Protein AF-A0A8S8ZC82-F1 (afdb_monomer)

Mean predicted aligned error: 4.46 Å

Secondary structure (DSSP, 8-state):
---PPPEEEE-----TTS---BTTB------HHHHHHHHHHHHT-SEEEEEHHHHHHH-------SSSSPPPEEEEE-TT----TTSHHHHTTTTS-EEEEE-TT--HHHHHHHHTSSSEEEE-SSSS--HHHHHHHHHHTT--EEEE---HHHHHHHHHTT--

Structure (mmCIF, N/CA/C/O backbone):
data_AF-A0A8S8ZC82-F1
#
_entry.id   AF-A0A8S8ZC82-F1
#
loop_
_atom_site.group_PDB
_atom_site.id
_atom_site.type_symbol
_atom_site.label_atom_id
_atom_site.label_alt_id
_atom_site.label_comp_id
_atom_site.label_asym_id
_atom_site.label_entity_id
_atom_site.label_seq_id
_atom_site.pdbx_PDB_ins_code
_atom_site.Cartn_x
_atom_site.Cartn_y
_atom_site.Cartn_z
_atom_site.occupancy
_atom_site.B_iso_or_equiv
_atom_site.auth_seq_id
_atom_site.auth_comp_id
_atom_site.auth_asym_id
_atom_site.auth_atom_id
_atom_site.pdbx_PDB_model_num
ATOM 1 N N . MET A 1 1 ? -18.524 -20.882 0.577 1.00 43.41 1 MET A N 1
ATOM 2 C CA . MET A 1 1 ? -17.124 -20.822 0.094 1.00 43.41 1 MET A CA 1
ATOM 3 C C . MET A 1 1 ? -16.256 -20.337 1.241 1.00 43.41 1 MET A C 1
ATOM 5 O O . MET A 1 1 ? -16.602 -19.326 1.838 1.00 43.41 1 MET A O 1
ATOM 9 N N . ALA A 1 2 ? -15.225 -21.088 1.631 1.00 43.66 2 ALA A N 1
ATOM 10 C CA . ALA A 1 2 ? -14.422 -20.776 2.814 1.00 43.66 2 ALA A CA 1
ATOM 11 C C . ALA A 1 2 ? -13.853 -19.344 2.752 1.00 43.66 2 ALA A C 1
ATOM 13 O O . ALA A 1 2 ? -13.349 -18.930 1.710 1.00 43.66 2 ALA A O 1
ATOM 14 N N . ASN A 1 3 ? -13.935 -18.607 3.868 1.00 54.38 3 ASN A N 1
ATOM 15 C CA . ASN A 1 3 ? -13.325 -17.287 4.088 1.00 54.38 3 ASN A CA 1
ATOM 16 C C . ASN A 1 3 ? -11.784 -17.387 4.025 1.00 54.38 3 ASN A C 1
ATOM 18 O O . ASN A 1 3 ? -11.091 -17.244 5.034 1.00 54.38 3 ASN A O 1
ATOM 22 N N . SER A 1 4 ? -11.217 -17.674 2.853 1.00 78.88 4 SER A N 1
ATOM 23 C CA . SER A 1 4 ? -9.771 -17.693 2.667 1.00 78.88 4 SER A CA 1
ATOM 24 C C . SER A 1 4 ? -9.255 -16.257 2.672 1.00 78.88 4 SER A C 1
ATOM 26 O O . SER A 1 4 ? -9.744 -15.402 1.924 1.00 78.88 4 SER A O 1
ATOM 28 N N . LYS A 1 5 ? -8.265 -15.979 3.523 1.00 85.12 5 LYS A N 1
ATOM 29 C CA . LYS A 1 5 ? -7.547 -14.698 3.505 1.00 85.12 5 LYS A CA 1
ATOM 30 C C . LYS A 1 5 ? -6.939 -14.467 2.110 1.00 85.12 5 LYS A C 1
ATOM 32 O O . LYS A 1 5 ? -6.567 -15.446 1.460 1.00 85.12 5 LYS A O 1
ATOM 37 N N . PRO A 1 6 ? -6.802 -13.207 1.657 1.00 93.31 6 PRO A N 1
ATOM 38 C CA . PRO A 1 6 ? -6.180 -12.917 0.373 1.00 93.31 6 PRO A CA 1
ATOM 39 C C . PRO A 1 6 ? -4.757 -13.485 0.319 1.00 93.31 6 PRO A C 1
ATOM 41 O O . PRO A 1 6 ? -4.011 -13.400 1.299 1.00 93.31 6 PRO A O 1
ATOM 44 N N . LYS A 1 7 ? -4.360 -14.032 -0.831 1.00 94.69 7 LYS A N 1
ATOM 45 C CA . LYS A 1 7 ? -2.978 -14.436 -1.093 1.00 94.69 7 LYS A CA 1
ATOM 46 C C . LYS A 1 7 ? -2.106 -13.187 -1.165 1.00 94.69 7 LYS A C 1
ATOM 48 O O . LYS A 1 7 ? -2.361 -12.297 -1.975 1.00 94.69 7 LYS A O 1
ATOM 53 N N . ILE A 1 8 ? -1.059 -13.148 -0.349 1.00 94.12 8 ILE A N 1
ATOM 54 C CA . ILE A 1 8 ? -0.124 -12.023 -0.289 1.00 94.12 8 ILE A CA 1
ATOM 55 C C . ILE A 1 8 ? 1.139 -12.366 -1.074 1.00 94.12 8 ILE A C 1
ATOM 57 O O . ILE A 1 8 ? 1.757 -13.403 -0.837 1.00 94.12 8 ILE A O 1
ATOM 61 N N . THR A 1 9 ? 1.527 -11.484 -1.991 1.00 94.81 9 THR A N 1
ATOM 62 C CA . THR A 1 9 ? 2.837 -11.508 -2.652 1.00 94.81 9 THR A CA 1
ATOM 63 C C . THR A 1 9 ? 3.626 -10.306 -2.169 1.00 94.81 9 THR A C 1
ATOM 65 O O . THR A 1 9 ? 3.162 -9.186 -2.334 1.00 94.81 9 THR A O 1
ATOM 68 N N . LEU A 1 10 ? 4.804 -10.512 -1.587 1.00 93.50 10 LEU A N 1
ATOM 69 C CA . LEU A 1 10 ? 5.704 -9.425 -1.201 1.00 93.50 10 LEU A CA 1
ATOM 70 C C . LEU A 1 10 ? 6.738 -9.215 -2.306 1.00 93.50 10 LEU A C 1
ATOM 72 O O . LEU A 1 10 ? 7.351 -10.175 -2.769 1.00 93.50 10 LEU A O 1
ATOM 76 N N . SER A 1 11 ? 6.925 -7.968 -2.734 1.00 92.50 11 SER A N 1
ATOM 77 C CA . SER A 1 11 ? 7.983 -7.584 -3.667 1.00 92.50 11 SER A CA 1
ATOM 78 C C . SER A 1 11 ? 8.791 -6.429 -3.088 1.00 92.50 11 SER A C 1
ATOM 80 O O . SER A 1 11 ? 8.245 -5.362 -2.829 1.00 92.50 11 SER A O 1
ATOM 82 N N . ALA A 1 12 ? 10.098 -6.633 -2.939 1.00 89.56 12 ALA A N 1
ATOM 83 C CA . ALA A 1 12 ? 11.041 -5.623 -2.477 1.00 89.56 12 ALA A CA 1
ATOM 84 C C . ALA A 1 12 ? 12.303 -5.647 -3.348 1.00 89.56 12 ALA A C 1
ATOM 86 O O . ALA A 1 12 ? 12.734 -6.713 -3.785 1.00 89.56 12 ALA A O 1
ATOM 87 N N . ALA A 1 13 ? 12.882 -4.471 -3.588 1.00 88.81 13 ALA A N 1
ATOM 88 C CA . ALA A 1 13 ? 14.238 -4.330 -4.103 1.00 88.81 13 ALA A CA 1
ATOM 89 C C . ALA A 1 13 ? 15.151 -3.999 -2.919 1.00 88.81 13 ALA A C 1
ATOM 91 O O . ALA A 1 13 ? 14.823 -3.116 -2.125 1.00 88.81 13 ALA A O 1
ATOM 92 N N . ILE A 1 14 ? 16.258 -4.728 -2.787 1.00 89.75 14 ILE A N 1
ATOM 93 C CA . ILE A 1 14 ? 17.194 -4.599 -1.668 1.00 89.75 14 ILE A CA 1
ATOM 94 C C . ILE A 1 14 ? 18.624 -4.476 -2.184 1.00 89.75 14 ILE A C 1
ATOM 96 O O . ILE A 1 14 ? 18.953 -5.010 -3.244 1.00 89.75 14 ILE A O 1
ATOM 100 N N . THR A 1 15 ? 19.470 -3.772 -1.441 1.00 89.38 15 THR A N 1
ATOM 101 C CA . THR A 1 15 ? 20.925 -3.839 -1.609 1.00 89.38 15 THR A CA 1
ATOM 102 C C . THR A 1 15 ? 21.457 -5.182 -1.102 1.00 89.38 15 THR A C 1
ATOM 104 O O . THR A 1 15 ? 20.764 -5.912 -0.391 1.00 89.38 15 THR A O 1
ATOM 107 N N . LEU A 1 16 ? 22.710 -5.500 -1.443 1.00 90.19 16 LEU A N 1
ATOM 108 C CA . LEU A 1 16 ? 23.363 -6.741 -1.014 1.00 90.19 16 LEU A CA 1
ATOM 109 C C . LEU A 1 16 ? 23.448 -6.869 0.518 1.00 90.19 1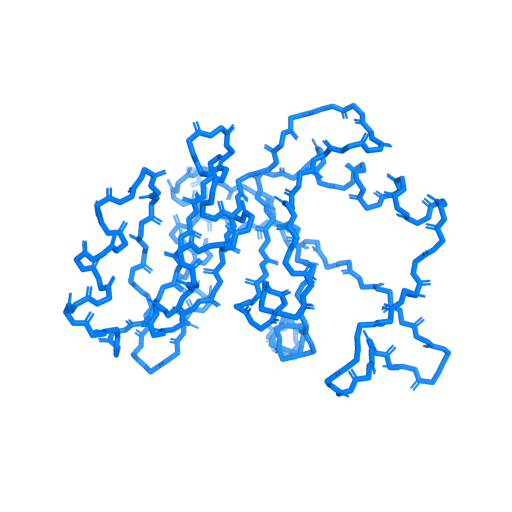6 LEU A C 1
ATOM 111 O O . LEU A 1 16 ? 23.297 -7.961 1.050 1.00 90.19 16 LEU A O 1
ATOM 115 N N . ASP A 1 17 ? 23.619 -5.751 1.226 1.00 89.69 17 ASP A N 1
ATOM 116 C CA . ASP A 1 17 ? 23.632 -5.673 2.692 1.00 89.69 17 ASP A CA 1
ATOM 117 C C . ASP A 1 17 ? 22.224 -5.538 3.314 1.00 89.69 17 ASP A C 1
ATOM 119 O O . ASP A 1 17 ? 22.086 -5.191 4.486 1.00 89.69 17 ASP A O 1
ATOM 123 N N . GLY A 1 18 ? 21.160 -5.799 2.544 1.00 85.75 18 GLY A N 1
ATOM 124 C CA . GLY A 1 18 ? 19.788 -5.914 3.050 1.00 85.75 18 GLY A CA 1
ATOM 125 C C . GLY A 1 18 ? 19.039 -4.592 3.252 1.00 85.75 18 GLY A C 1
ATOM 126 O O . GLY A 1 18 ? 17.968 -4.579 3.864 1.00 85.75 18 GLY A O 1
ATOM 127 N N . LYS A 1 19 ? 19.549 -3.467 2.740 1.00 86.50 19 LYS A N 1
ATOM 128 C CA . LYS A 1 19 ? 18.876 -2.164 2.848 1.00 86.50 19 LYS A CA 1
ATOM 129 C C . LYS A 1 19 ? 17.827 -2.002 1.751 1.00 86.50 19 LYS A C 1
ATOM 131 O O . LYS A 1 19 ? 18.042 -2.331 0.590 1.00 86.50 19 LYS A O 1
ATOM 136 N N . ILE A 1 20 ? 16.693 -1.418 2.121 1.00 84.50 20 ILE A N 1
ATOM 137 C CA . ILE A 1 20 ? 15.563 -1.119 1.218 1.00 84.50 20 ILE A CA 1
ATOM 138 C C . ILE A 1 20 ? 15.539 0.344 0.744 1.00 84.50 20 ILE A C 1
ATOM 140 O O . ILE A 1 20 ? 14.620 0.757 0.045 1.00 84.50 20 ILE A O 1
ATOM 144 N N . GLY A 1 21 ? 16.512 1.151 1.169 1.00 83.94 21 GLY A N 1
ATOM 145 C CA . GLY A 1 21 ? 16.577 2.584 0.893 1.00 83.94 21 GLY A CA 1
ATOM 146 C C . GLY A 1 21 ? 17.450 3.323 1.904 1.00 83.94 21 GLY A C 1
ATOM 147 O O . GLY A 1 21 ? 18.104 2.709 2.749 1.00 83.94 21 GLY A O 1
ATOM 148 N N . GLN A 1 22 ? 17.437 4.653 1.831 1.00 81.00 22 GLN A N 1
ATOM 149 C CA . GLN A 1 22 ? 18.137 5.537 2.762 1.00 81.00 22 GLN A CA 1
ATOM 150 C C . GLN A 1 22 ? 17.143 6.509 3.396 1.00 81.00 22 GLN A C 1
ATOM 152 O O . GLN A 1 22 ? 16.227 7.009 2.745 1.00 81.00 22 GLN A O 1
ATOM 157 N N . LYS A 1 23 ? 17.327 6.795 4.688 1.00 78.00 23 LYS A N 1
ATOM 158 C CA . LYS A 1 23 ? 16.480 7.749 5.410 1.00 78.00 23 LYS A CA 1
ATOM 159 C C . LYS A 1 23 ? 16.503 9.107 4.699 1.00 78.00 23 LYS A C 1
ATOM 161 O O . LYS A 1 23 ? 17.575 9.629 4.409 1.00 78.00 23 LYS A O 1
ATOM 166 N N . ASN A 1 24 ? 15.320 9.665 4.444 1.00 75.19 24 ASN A N 1
ATOM 167 C CA . ASN A 1 24 ? 15.115 10.977 3.817 1.00 75.19 24 ASN A CA 1
ATOM 168 C C . ASN A 1 24 ? 15.704 11.136 2.404 1.00 75.19 24 ASN A C 1
ATOM 170 O O . ASN A 1 24 ? 15.846 12.262 1.931 1.00 75.19 24 ASN A O 1
ATOM 174 N N . LYS A 1 25 ? 16.038 10.040 1.713 1.00 78.06 25 LYS A N 1
ATOM 175 C CA . LYS A 1 25 ? 16.548 10.094 0.343 1.00 78.06 25 LYS A CA 1
ATOM 176 C C . LYS A 1 25 ? 15.883 9.026 -0.508 1.00 78.06 25 LYS A C 1
ATOM 178 O O . LYS A 1 25 ? 15.960 7.839 -0.207 1.00 78.06 25 LYS A O 1
ATOM 183 N N . HIS A 1 26 ? 15.281 9.459 -1.609 1.00 75.31 26 HIS A N 1
ATOM 184 C CA . HIS A 1 26 ? 14.793 8.544 -2.627 1.00 75.31 26 HIS A CA 1
ATOM 185 C C . HIS A 1 26 ? 15.987 7.883 -3.332 1.00 75.31 26 HIS A C 1
ATOM 187 O O . HIS A 1 26 ? 16.842 8.568 -3.900 1.00 75.31 26 HIS A O 1
ATOM 193 N N . ILE A 1 27 ? 16.040 6.550 -3.304 1.00 80.88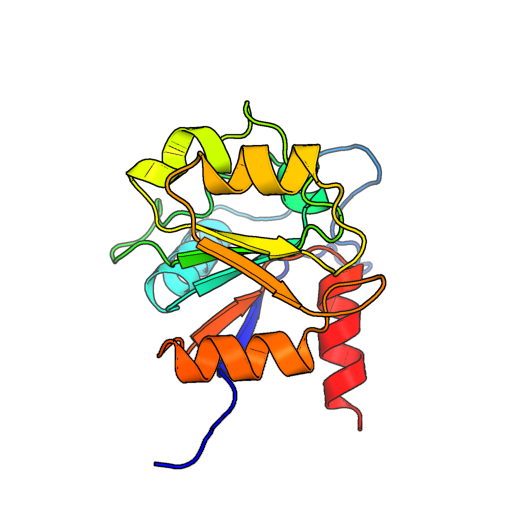 27 ILE A N 1
ATOM 194 C CA . ILE A 1 27 ? 17.065 5.747 -3.979 1.00 80.88 27 ILE A CA 1
ATOM 195 C C . ILE A 1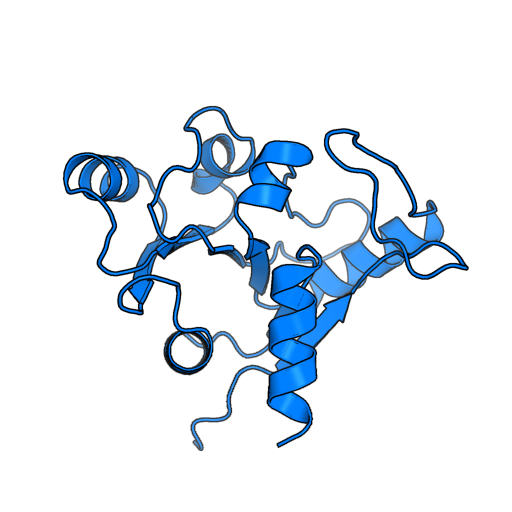 27 ? 16.381 4.801 -4.956 1.00 80.88 27 ILE A C 1
ATOM 197 O O . ILE A 1 27 ? 15.420 4.116 -4.616 1.00 80.88 27 ILE A O 1
ATOM 201 N N . VAL A 1 28 ? 16.916 4.727 -6.173 1.00 83.50 28 VAL A N 1
ATOM 202 C CA . VAL A 1 28 ? 16.470 3.755 -7.171 1.00 83.50 28 VAL A CA 1
ATOM 203 C C . VAL A 1 28 ? 17.340 2.508 -7.063 1.00 83.50 28 VAL A C 1
ATOM 205 O O . VAL A 1 28 ? 18.486 2.521 -7.496 1.00 83.50 28 VAL A O 1
ATOM 208 N N . LEU A 1 29 ? 16.781 1.433 -6.509 1.00 86.19 29 LEU A N 1
ATOM 209 C CA . LEU A 1 29 ? 17.427 0.112 -6.474 1.00 86.19 29 LEU A CA 1
ATOM 210 C C . LEU A 1 29 ? 17.061 -0.749 -7.695 1.00 86.19 29 LEU A C 1
ATOM 212 O O . LEU A 1 29 ? 17.835 -1.592 -8.137 1.00 86.19 29 LEU A O 1
ATOM 216 N N . SER A 1 30 ? 15.872 -0.537 -8.262 1.00 87.00 30 SER A N 1
ATOM 217 C CA . SER A 1 30 ? 15.327 -1.371 -9.337 1.00 87.00 30 SER A CA 1
ATOM 218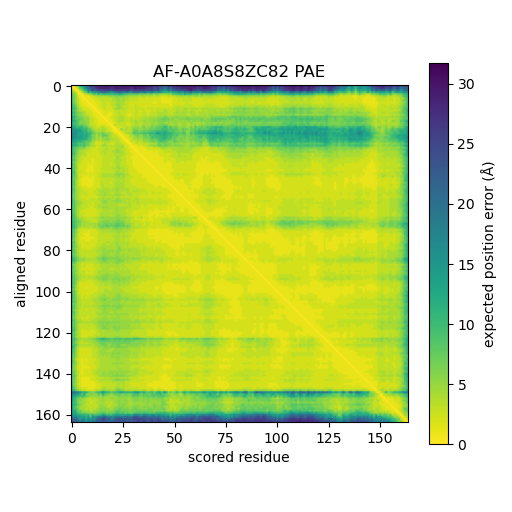 C C . SER A 1 30 ? 15.909 -1.058 -10.718 1.00 87.00 30 SER A C 1
ATOM 220 O O . SER A 1 30 ? 15.855 0.081 -11.193 1.00 87.00 30 SER A O 1
ATOM 222 N N . SER A 1 31 ? 16.318 -2.107 -11.435 1.00 92.06 31 SER A N 1
ATOM 223 C CA . SER A 1 31 ? 16.668 -2.056 -12.860 1.00 92.06 31 SER A CA 1
ATOM 224 C C . SER A 1 31 ? 15.427 -1.957 -13.767 1.00 92.06 31 SER A C 1
ATOM 226 O O . SER A 1 31 ? 14.280 -2.080 -13.326 1.00 92.06 31 SER A O 1
ATOM 228 N N . LYS A 1 32 ? 15.629 -1.762 -15.078 1.00 92.75 32 LYS A N 1
ATOM 229 C CA . LYS A 1 32 ? 14.535 -1.789 -16.071 1.00 92.75 32 LYS A CA 1
ATOM 230 C C . LYS A 1 32 ? 13.812 -3.141 -16.091 1.00 92.75 32 LYS A C 1
ATOM 232 O O . LYS A 1 32 ? 12.582 -3.171 -16.137 1.00 92.75 32 LYS A O 1
ATOM 237 N N . ALA A 1 33 ? 14.564 -4.240 -16.032 1.00 94.00 33 ALA A N 1
ATOM 238 C CA . ALA A 1 33 ? 13.999 -5.586 -15.995 1.00 94.00 33 ALA A CA 1
ATOM 239 C C . ALA A 1 33 ? 13.141 -5.792 -14.737 1.00 94.00 33 ALA A C 1
ATOM 241 O O . ALA A 1 33 ? 12.024 -6.308 -14.826 1.00 94.00 33 ALA A O 1
ATOM 242 N N . ASP A 1 34 ? 13.609 -5.295 -13.588 1.00 92.50 34 ASP A N 1
ATOM 243 C CA . ASP A 1 34 ? 12.853 -5.351 -12.339 1.00 92.50 34 ASP A CA 1
ATOM 244 C C . ASP A 1 34 ? 11.556 -4.530 -12.407 1.00 92.50 34 ASP A C 1
ATOM 246 O O . ASP A 1 34 ? 10.485 -5.022 -12.054 1.00 92.50 34 ASP A O 1
ATOM 250 N N . LYS A 1 35 ? 11.602 -3.319 -12.980 1.00 92.31 35 LYS A N 1
ATOM 251 C CA . LYS A 1 35 ? 10.395 -2.506 -13.209 1.00 92.31 35 LYS A CA 1
ATOM 252 C C . LYS A 1 35 ? 9.364 -3.258 -14.055 1.00 92.31 35 LYS A C 1
ATOM 254 O O . LYS A 1 35 ? 8.186 -3.272 -13.707 1.00 92.31 35 LYS A O 1
ATOM 259 N N . ILE A 1 36 ? 9.774 -3.922 -15.136 1.00 95.25 36 ILE A N 1
ATOM 260 C CA . ILE A 1 36 ? 8.857 -4.733 -15.956 1.00 95.25 36 ILE A CA 1
ATOM 261 C C . ILE A 1 36 ? 8.258 -5.876 -15.124 1.00 95.25 36 ILE A C 1
ATOM 263 O O . ILE A 1 36 ? 7.044 -6.090 -15.156 1.00 95.25 36 ILE A O 1
ATOM 267 N N . ARG A 1 37 ? 9.083 -6.590 -14.348 1.00 95.25 37 ARG A N 1
ATOM 268 C CA . ARG A 1 37 ? 8.649 -7.687 -13.469 1.00 95.25 37 ARG A CA 1
ATOM 269 C C . ARG A 1 37 ? 7.606 -7.224 -12.448 1.00 95.25 37 ARG A C 1
ATOM 271 O O . ARG A 1 37 ? 6.536 -7.823 -12.369 1.00 95.25 37 ARG A O 1
ATOM 278 N N . VAL A 1 38 ? 7.871 -6.139 -11.720 1.00 95.19 38 VAL A N 1
ATOM 279 C CA . VAL A 1 38 ? 6.944 -5.577 -10.722 1.00 95.19 38 VAL A CA 1
ATOM 280 C C . VAL A 1 38 ? 5.640 -5.124 -11.375 1.00 95.19 38 VAL A C 1
ATOM 282 O O . VAL A 1 38 ? 4.555 -5.414 -10.878 1.00 95.19 38 VAL A O 1
ATOM 285 N N . HIS A 1 39 ? 5.703 -4.493 -12.546 1.00 96.88 39 HIS A N 1
ATOM 286 C CA . HIS A 1 39 ? 4.494 -4.090 -13.258 1.00 96.88 39 HIS A CA 1
ATOM 287 C C . HIS A 1 39 ? 3.666 -5.282 -13.777 1.00 96.88 39 HIS A C 1
ATOM 289 O O . HIS A 1 39 ? 2.439 -5.182 -13.802 1.00 96.88 39 HIS A O 1
ATOM 295 N N . LYS A 1 40 ? 4.294 -6.417 -14.119 1.00 97.19 40 LYS A N 1
ATOM 296 C CA . LYS A 1 40 ? 3.586 -7.684 -14.385 1.00 97.19 40 LYS A CA 1
ATOM 297 C C . LYS A 1 40 ? 2.945 -8.270 -13.121 1.00 97.19 40 LYS A C 1
ATOM 299 O O . LYS A 1 40 ? 1.886 -8.876 -13.215 1.00 97.19 40 LYS A O 1
ATOM 304 N N . LEU A 1 41 ? 3.563 -8.112 -11.946 1.00 97.12 41 LEU A N 1
ATOM 305 C CA . LEU A 1 41 ? 2.944 -8.521 -10.676 1.00 97.12 41 LEU A CA 1
ATOM 306 C C . LEU A 1 41 ? 1.721 -7.659 -10.360 1.00 97.12 41 LEU A C 1
ATOM 308 O O . LEU A 1 41 ? 0.665 -8.197 -10.033 1.00 97.12 41 LEU A O 1
ATOM 312 N N . ARG A 1 42 ? 1.832 -6.337 -10.535 1.00 97.81 42 ARG A N 1
ATOM 313 C CA . ARG A 1 42 ? 0.707 -5.405 -10.377 1.00 97.81 42 ARG A CA 1
ATOM 314 C C . ARG A 1 42 ? -0.470 -5.780 -11.270 1.00 97.81 42 ARG A C 1
ATOM 316 O O . ARG A 1 42 ? -1.593 -5.788 -10.790 1.00 97.81 42 ARG A O 1
ATOM 323 N N . SER A 1 43 ? -0.220 -6.128 -12.535 1.00 97.62 43 SER A N 1
ATOM 324 C CA . SER A 1 43 ? -1.296 -6.470 -13.475 1.00 97.62 43 SER A CA 1
ATOM 325 C C . SER A 1 43 ? -1.982 -7.810 -13.202 1.00 97.62 43 SER A C 1
ATOM 327 O O . SER A 1 43 ? -3.056 -8.062 -13.745 1.00 97.62 43 SER A O 1
ATOM 329 N N . LYS A 1 44 ? -1.374 -8.661 -12.369 1.00 97.12 44 LYS A N 1
ATOM 330 C CA . LYS A 1 44 ? -1.906 -9.961 -11.936 1.00 97.12 44 LYS A CA 1
ATOM 331 C C . LYS A 1 44 ? -2.510 -9.934 -10.529 1.00 97.12 44 LYS A C 1
ATOM 333 O O . LYS A 1 44 ? -2.933 -10.980 -10.050 1.00 97.12 44 LYS A O 1
ATOM 338 N N . SER A 1 45 ? -2.492 -8.782 -9.860 1.00 98.12 45 SER A N 1
ATOM 339 C CA . SER A 1 45 ? -2.967 -8.634 -8.484 1.00 98.12 45 SER A CA 1
ATOM 340 C C . SER A 1 45 ? -4.264 -7.837 -8.455 1.00 98.12 45 SER A C 1
ATOM 342 O O . SER A 1 45 ? -4.391 -6.841 -9.164 1.00 98.12 45 SER A O 1
ATOM 344 N N . ASP A 1 46 ? -5.202 -8.231 -7.599 1.00 98.25 46 ASP A N 1
ATOM 345 C CA . ASP A 1 46 ? -6.456 -7.492 -7.414 1.00 98.25 46 ASP A CA 1
ATOM 346 C C . ASP A 1 46 ? -6.192 -6.144 -6.734 1.00 98.25 46 ASP A C 1
ATOM 348 O O . ASP A 1 46 ? -6.802 -5.127 -7.070 1.00 98.25 46 ASP A O 1
ATOM 352 N N . ALA A 1 47 ? -5.252 -6.129 -5.785 1.00 98.31 47 ALA A N 1
ATOM 353 C CA . ALA A 1 47 ? -4.858 -4.935 -5.060 1.00 98.31 47 ALA A CA 1
ATOM 354 C C . ALA A 1 47 ? -3.342 -4.824 -4.864 1.00 98.31 47 ALA A C 1
ATOM 356 O O . ALA A 1 47 ? -2.616 -5.816 -4.815 1.00 98.31 47 ALA A O 1
ATOM 357 N N . ILE A 1 48 ? -2.880 -3.587 -4.704 1.00 97.94 48 ILE A N 1
ATOM 358 C CA . ILE A 1 48 ? -1.533 -3.230 -4.270 1.00 97.94 48 ILE A CA 1
ATOM 359 C C . ILE A 1 48 ? -1.625 -2.500 -2.935 1.00 97.94 48 ILE A C 1
ATOM 361 O O . ILE A 1 48 ? -2.434 -1.586 -2.783 1.00 97.94 48 ILE A O 1
ATOM 365 N N . LEU A 1 49 ? -0.800 -2.895 -1.972 1.00 97.50 49 LEU A N 1
ATOM 366 C CA . LEU A 1 49 ? -0.826 -2.382 -0.611 1.00 97.50 49 LEU A CA 1
ATOM 367 C C . LEU A 1 49 ? 0.520 -1.749 -0.248 1.00 97.50 49 LEU A C 1
ATOM 369 O O . LEU A 1 49 ? 1.573 -2.379 -0.374 1.00 97.50 49 LEU A O 1
ATOM 373 N N . VAL A 1 50 ? 0.473 -0.507 0.240 1.00 96.38 50 VAL A N 1
ATOM 374 C CA . VAL A 1 50 ? 1.641 0.231 0.748 1.00 96.38 50 VAL A CA 1
ATOM 375 C C . VAL A 1 50 ? 1.292 1.020 2.012 1.00 96.38 50 VAL A C 1
ATOM 377 O O . VAL A 1 50 ? 0.125 1.290 2.299 1.00 96.38 50 VAL A O 1
ATOM 380 N N . GLY A 1 51 ? 2.311 1.422 2.771 1.00 94.75 51 GLY A N 1
ATOM 381 C CA . GLY A 1 51 ? 2.148 2.376 3.870 1.00 94.75 51 GLY A CA 1
ATOM 382 C C . GLY A 1 51 ? 2.190 3.827 3.389 1.00 94.75 51 GLY A C 1
ATOM 383 O O . GLY A 1 51 ? 2.804 4.132 2.366 1.00 94.75 51 GLY A O 1
ATOM 384 N N . LYS A 1 52 ? 1.593 4.738 4.163 1.00 94.06 52 LYS A N 1
ATOM 385 C CA . LYS A 1 52 ? 1.610 6.185 3.906 1.00 94.06 52 LYS A CA 1
ATOM 386 C C . LYS A 1 52 ? 3.020 6.737 3.679 1.00 94.06 52 LYS A C 1
ATOM 388 O O . LYS A 1 52 ? 3.206 7.524 2.760 1.00 94.06 52 LYS A O 1
ATOM 393 N N . ASN A 1 53 ? 4.011 6.295 4.453 1.00 90.44 53 ASN A N 1
ATOM 394 C CA . ASN A 1 53 ? 5.385 6.799 4.332 1.00 90.44 53 ASN A CA 1
ATOM 395 C C . ASN A 1 53 ? 5.968 6.565 2.929 1.00 90.44 53 ASN A C 1
ATOM 397 O O . ASN A 1 53 ? 6.631 7.447 2.401 1.00 90.44 53 ASN A O 1
ATOM 401 N N . THR A 1 54 ? 5.659 5.429 2.292 1.00 90.56 54 THR A N 1
ATOM 402 C CA . THR A 1 54 ? 6.027 5.169 0.889 1.00 90.56 54 THR A CA 1
ATOM 403 C C . THR A 1 54 ? 5.370 6.185 -0.047 1.00 90.56 54 THR A C 1
ATOM 405 O O . THR A 1 54 ? 6.001 6.690 -0.968 1.00 90.56 54 THR A O 1
ATOM 408 N N . VAL A 1 55 ? 4.108 6.548 0.204 1.00 93.62 55 VAL A N 1
ATOM 409 C CA . VAL A 1 55 ? 3.423 7.587 -0.580 1.00 93.62 55 VAL A CA 1
ATOM 410 C C . VAL A 1 55 ? 4.053 8.963 -0.371 1.00 93.62 55 VAL A C 1
ATOM 412 O O . VAL A 1 55 ? 4.174 9.722 -1.323 1.00 93.62 55 VAL A O 1
ATOM 415 N N . GLU A 1 56 ? 4.460 9.297 0.851 1.00 91.12 56 GLU A N 1
ATOM 416 C CA . GLU A 1 56 ? 5.056 10.601 1.157 1.00 91.12 56 GLU A CA 1
ATOM 417 C C . GLU A 1 56 ? 6.485 10.752 0.635 1.00 91.12 56 GLU A C 1
ATOM 419 O O . GLU A 1 56 ? 6.862 11.857 0.251 1.00 91.12 56 GLU A O 1
ATOM 424 N N . GLN A 1 57 ? 7.259 9.667 0.614 1.00 88.00 57 GLN A N 1
ATOM 425 C CA . GLN A 1 57 ? 8.646 9.671 0.149 1.00 88.00 57 GLN A CA 1
ATOM 426 C C . GLN A 1 57 ? 8.743 9.578 -1.376 1.00 88.00 57 GLN A C 1
ATOM 428 O O . GLN A 1 57 ? 9.507 10.328 -1.980 1.00 88.00 57 GLN A O 1
ATOM 433 N N . ASP A 1 58 ? 7.942 8.708 -1.999 1.00 88.31 58 ASP A N 1
ATOM 434 C CA . ASP A 1 58 ? 8.108 8.372 -3.419 1.00 88.31 58 ASP A CA 1
ATOM 435 C C . ASP A 1 58 ? 7.026 8.990 -4.321 1.00 88.31 58 ASP A C 1
ATOM 437 O O . ASP A 1 58 ? 7.158 8.986 -5.548 1.00 88.31 58 ASP A O 1
ATOM 441 N N . ASP A 1 59 ? 5.927 9.481 -3.732 1.00 93.31 59 ASP A N 1
ATOM 442 C CA . ASP A 1 59 ? 4.726 9.975 -4.422 1.00 93.31 59 ASP A CA 1
ATOM 443 C C . ASP A 1 59 ? 4.352 9.122 -5.660 1.00 93.31 59 ASP A C 1
ATOM 445 O O . ASP A 1 59 ? 4.345 9.611 -6.802 1.00 93.31 59 ASP A O 1
ATOM 449 N N . PRO A 1 60 ? 4.107 7.806 -5.481 1.00 94.00 60 PRO A N 1
ATOM 450 C CA . PRO A 1 60 ? 3.938 6.871 -6.581 1.00 94.00 60 PRO A CA 1
ATOM 451 C C . PRO A 1 60 ? 2.532 6.953 -7.188 1.00 94.00 60 PRO A C 1
ATOM 453 O O . PRO A 1 60 ? 1.559 7.357 -6.557 1.00 94.00 60 PRO A O 1
ATOM 456 N N . LEU A 1 61 ? 2.398 6.477 -8.429 1.00 96.19 61 LEU A N 1
ATOM 457 C CA . LEU A 1 61 ? 1.084 6.271 -9.060 1.00 96.19 61 LEU A CA 1
ATOM 458 C C . LEU A 1 61 ? 0.439 4.931 -8.674 1.00 96.19 61 LEU A C 1
ATOM 460 O O . LEU A 1 61 ? -0.788 4.833 -8.655 1.00 96.19 61 LEU A O 1
ATOM 464 N N . LEU A 1 62 ? 1.271 3.919 -8.382 1.00 96.69 62 LEU A N 1
ATOM 465 C CA . LEU A 1 62 ? 0.878 2.527 -8.110 1.00 96.69 62 LEU A CA 1
ATOM 466 C C . LEU A 1 62 ? 0.004 1.905 -9.217 1.00 96.69 62 LEU A C 1
ATOM 468 O O . LEU A 1 62 ? -0.931 1.158 -8.954 1.00 96.69 62 LEU A O 1
ATOM 472 N N . THR A 1 63 ? 0.327 2.218 -10.473 1.00 97.44 63 THR A N 1
ATOM 473 C CA . THR A 1 63 ? -0.348 1.709 -11.677 1.00 97.44 63 THR A CA 1
ATOM 474 C C . THR A 1 63 ? 0.519 0.715 -12.454 1.00 97.44 63 THR A C 1
ATOM 476 O O . THR A 1 63 ? 1.725 0.568 -12.210 1.00 97.44 63 THR A O 1
ATOM 479 N N . VAL A 1 64 ? -0.087 0.043 -13.429 1.00 97.25 64 VAL A N 1
ATOM 480 C CA . VAL A 1 64 ? 0.583 -0.744 -14.466 1.00 97.25 64 VAL A CA 1
ATOM 481 C C . VAL A 1 64 ? 0.978 0.199 -15.617 1.00 97.25 64 VAL A C 1
ATOM 483 O O . VAL A 1 64 ? 0.155 0.961 -16.104 1.00 97.25 64 VAL A O 1
ATOM 486 N N . ARG A 1 65 ? 2.260 0.202 -16.011 1.00 95.31 65 ARG A N 1
ATOM 487 C CA . ARG A 1 65 ? 2.853 1.117 -17.013 1.00 95.31 65 ARG A CA 1
ATOM 488 C C . ARG A 1 65 ? 3.815 0.391 -17.948 1.00 95.31 65 ARG A C 1
ATOM 490 O O . ARG A 1 65 ? 3.820 0.643 -19.141 1.00 95.31 65 ARG A O 1
ATOM 497 N N . TYR A 1 66 ? 4.615 -0.524 -17.396 1.00 94.25 66 TYR A N 1
ATOM 498 C CA . TYR A 1 66 ? 5.620 -1.294 -18.142 1.00 94.25 66 TYR A CA 1
ATOM 499 C C . TYR A 1 66 ? 5.177 -2.738 -18.435 1.00 94.25 66 TYR A C 1
ATOM 501 O O . TYR A 1 66 ? 6.006 -3.617 -18.655 1.00 94.25 66 TYR A O 1
ATOM 509 N N . ALA A 1 67 ? 3.871 -3.002 -18.383 1.00 94.31 67 ALA A N 1
ATOM 510 C CA . ALA A 1 67 ? 3.261 -4.289 -18.701 1.00 94.31 67 ALA A CA 1
ATOM 511 C C . ALA A 1 67 ? 1.827 -4.071 -19.211 1.00 94.31 67 ALA A C 1
ATOM 513 O O . ALA A 1 67 ? 1.284 -2.975 -19.078 1.00 94.31 67 ALA A O 1
ATOM 514 N N . LYS A 1 68 ? 1.211 -5.115 -19.776 1.00 94.06 68 LYS A N 1
ATOM 515 C CA . LYS A 1 68 ? -0.214 -5.116 -20.137 1.00 94.06 68 LYS A CA 1
ATOM 516 C C . LYS A 1 68 ? -1.064 -5.625 -18.965 1.00 94.06 68 LYS A C 1
ATOM 518 O O . LYS A 1 68 ? -0.624 -6.496 -18.211 1.00 94.06 68 LYS A O 1
ATOM 523 N N . GLY A 1 69 ? -2.283 -5.102 -18.848 1.00 94.94 69 GLY A N 1
ATOM 524 C CA . GLY A 1 69 ? -3.300 -5.541 -17.888 1.00 94.94 69 GLY A CA 1
ATOM 525 C C . GLY A 1 69 ? -3.912 -4.391 -17.087 1.00 94.94 69 GLY A C 1
ATOM 526 O O . GLY A 1 69 ? -3.570 -3.226 -17.289 1.00 94.94 69 GLY A O 1
ATOM 527 N N . LYS A 1 70 ? -4.856 -4.724 -16.202 1.00 94.88 70 LYS A N 1
ATOM 528 C CA . LYS A 1 70 ? -5.614 -3.743 -15.415 1.00 94.88 70 LYS A CA 1
ATOM 529 C C . LYS A 1 70 ? -4.774 -3.192 -14.262 1.00 94.88 70 LYS A C 1
ATOM 531 O O . LYS A 1 70 ? -3.882 -3.867 -13.753 1.00 94.88 70 LYS A O 1
ATOM 536 N N . ASN A 1 71 ? -5.075 -1.963 -13.846 1.00 97.88 71 ASN A N 1
ATOM 537 C CA . ASN A 1 71 ? -4.505 -1.408 -12.621 1.00 97.88 71 ASN A CA 1
ATOM 538 C C . ASN A 1 71 ? -5.091 -2.129 -11.398 1.00 97.88 71 ASN A C 1
ATOM 540 O O . ASN A 1 71 ? -6.312 -2.296 -11.355 1.00 97.88 71 ASN A O 1
ATOM 544 N N . PRO A 1 72 ? -4.266 -2.500 -10.404 1.00 98.25 72 PRO A N 1
A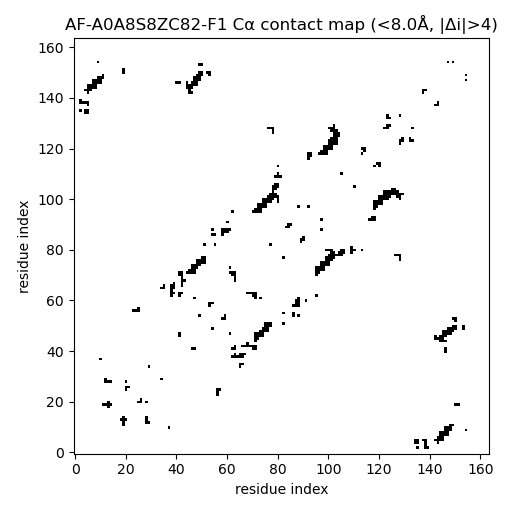TOM 545 C CA . PRO A 1 72 ? -4.771 -3.011 -9.136 1.00 98.25 72 PRO A CA 1
ATOM 546 C C . PRO A 1 72 ? -5.473 -1.902 -8.340 1.00 98.25 72 PRO A C 1
ATOM 548 O O . PRO A 1 72 ? -5.157 -0.716 -8.487 1.00 98.25 72 PRO A O 1
ATOM 551 N N . ILE A 1 73 ? -6.377 -2.287 -7.438 1.00 98.62 73 ILE A N 1
ATOM 552 C CA . ILE A 1 73 ? -6.923 -1.382 -6.420 1.00 98.62 73 ILE A CA 1
ATOM 553 C C . ILE A 1 73 ? -5.780 -0.927 -5.508 1.00 98.62 73 ILE A C 1
ATOM 555 O O . ILE A 1 73 ? -5.009 -1.744 -5.006 1.00 98.62 73 ILE A O 1
ATOM 559 N N . ARG A 1 74 ? -5.663 0.378 -5.262 1.00 98.56 74 ARG A N 1
ATOM 560 C CA . ARG A 1 74 ? -4.602 0.935 -4.413 1.00 98.56 74 ARG A CA 1
ATOM 561 C C . ARG A 1 74 ? -5.064 0.972 -2.967 1.00 98.56 74 ARG A C 1
ATOM 563 O O . ARG A 1 74 ? -6.031 1.656 -2.665 1.00 98.56 74 ARG A O 1
ATOM 570 N N . ILE A 1 75 ? -4.365 0.282 -2.077 1.00 98.44 75 ILE A N 1
ATOM 571 C CA . ILE A 1 75 ? -4.653 0.250 -0.643 1.00 98.44 75 ILE A CA 1
ATOM 572 C C . ILE A 1 75 ? -3.525 0.972 0.089 1.00 98.44 75 ILE A C 1
ATOM 574 O O . ILE A 1 75 ? -2.381 0.517 0.078 1.00 98.44 75 ILE A O 1
ATOM 578 N N . ILE A 1 76 ? -3.842 2.097 0.727 1.00 97.94 76 ILE A N 1
ATOM 579 C CA . ILE A 1 76 ? -2.865 2.881 1.489 1.00 97.94 76 ILE A CA 1
ATOM 580 C C . ILE A 1 76 ? -3.171 2.758 2.976 1.00 97.94 76 ILE A C 1
ATOM 582 O O . ILE A 1 76 ? -4.272 3.090 3.413 1.00 97.94 76 ILE A O 1
ATOM 586 N N . LEU A 1 77 ? -2.188 2.308 3.754 1.00 97.56 77 LEU A N 1
ATOM 587 C CA . LEU A 1 77 ? -2.280 2.281 5.210 1.00 97.56 77 LEU A CA 1
ATOM 588 C C . LEU A 1 77 ? -1.861 3.633 5.786 1.00 97.56 77 LEU A C 1
ATOM 590 O O . LEU A 1 77 ? -0.693 4.014 5.693 1.00 97.56 77 LEU A O 1
ATOM 594 N N . ASP A 1 78 ? -2.805 4.333 6.401 1.00 97.31 78 ASP A N 1
ATOM 595 C CA . ASP A 1 78 ? -2.622 5.653 6.994 1.00 97.31 78 ASP A CA 1
ATOM 596 C C . ASP A 1 78 ? -3.495 5.773 8.246 1.00 97.31 78 ASP A C 1
ATOM 598 O O . ASP A 1 78 ? -4.620 6.263 8.190 1.00 97.31 78 ASP A O 1
ATOM 602 N N . SER A 1 79 ? -2.974 5.314 9.388 1.00 97.75 79 SER A N 1
ATOM 603 C CA . SER A 1 79 ? -3.693 5.272 10.670 1.00 97.75 79 SER A CA 1
ATOM 604 C C . SER A 1 79 ? -4.420 6.582 11.012 1.00 97.75 79 SER A C 1
ATOM 606 O O . SER A 1 79 ? -5.551 6.547 11.483 1.00 97.75 79 SER A O 1
ATOM 608 N N . HIS A 1 80 ? -3.815 7.734 10.704 1.00 98.06 80 HIS A N 1
ATOM 609 C CA . HIS A 1 80 ? -4.362 9.056 11.029 1.00 98.06 80 HIS A CA 1
ATOM 610 C C . HIS A 1 80 ? -5.165 9.698 9.886 1.00 98.06 80 HIS A C 1
ATOM 612 O O . HIS A 1 80 ? -5.683 10.806 10.052 1.00 98.06 80 HIS A O 1
ATOM 618 N N . GLY A 1 81 ? -5.229 9.060 8.712 1.00 97.69 81 GLY A N 1
ATOM 619 C CA . GLY A 1 81 ? -5.865 9.615 7.517 1.00 97.69 81 GLY A CA 1
ATOM 620 C C . GLY A 1 81 ? -5.260 10.955 7.094 1.00 97.69 81 GLY A C 1
ATOM 621 O O . GLY A 1 81 ? -5.988 11.885 6.771 1.00 97.69 81 GLY A O 1
ATOM 622 N N . THR A 1 82 ? -3.936 11.089 7.143 1.00 97.81 82 THR A N 1
ATOM 623 C CA . THR A 1 82 ? -3.181 12.337 6.923 1.00 97.81 82 THR A CA 1
ATOM 624 C C . THR A 1 82 ? -2.562 12.460 5.522 1.00 97.81 82 THR A C 1
ATOM 626 O O . THR A 1 82 ? -1.780 13.376 5.271 1.00 97.81 82 THR A O 1
ATOM 629 N N . ILE A 1 83 ? -2.880 11.555 4.591 1.00 97.12 83 ILE A N 1
ATOM 630 C CA . ILE A 1 83 ? -2.408 11.591 3.203 1.00 97.12 83 ILE A CA 1
ATOM 631 C C . ILE A 1 83 ? -2.731 12.942 2.554 1.00 97.12 83 ILE A C 1
ATOM 633 O O . ILE A 1 83 ? -3.863 13.441 2.618 1.00 97.12 83 ILE A O 1
ATOM 637 N N . LYS A 1 84 ? -1.715 13.538 1.922 1.00 96.62 84 LYS A N 1
ATOM 638 C CA . LYS A 1 84 ? -1.804 14.880 1.345 1.00 96.62 84 LYS A CA 1
ATOM 639 C C . LYS A 1 84 ? -2.696 14.885 0.101 1.00 96.62 84 LYS A C 1
ATOM 641 O O . LYS A 1 84 ? -2.545 14.042 -0.789 1.00 96.62 84 LYS A O 1
ATOM 646 N N . ASN A 1 85 ? -3.568 15.891 -0.004 1.00 94.75 85 ASN A N 1
ATOM 647 C CA . ASN A 1 85 ? -4.466 16.081 -1.153 1.00 94.75 85 ASN A CA 1
ATOM 648 C C . ASN A 1 85 ? -3.710 16.248 -2.481 1.00 94.75 85 ASN A C 1
ATOM 650 O O . ASN A 1 85 ? -4.232 15.918 -3.542 1.00 94.75 85 ASN A O 1
ATOM 654 N N . ASN A 1 86 ? -2.478 16.761 -2.429 1.00 96.00 86 ASN A N 1
ATOM 655 C CA . ASN A 1 86 ? -1.656 16.988 -3.611 1.00 96.00 86 ASN A CA 1
ATOM 656 C C . ASN A 1 86 ? -0.890 15.741 -4.097 1.00 96.00 86 ASN A C 1
ATOM 658 O O . ASN A 1 86 ? -0.275 15.826 -5.163 1.00 96.00 86 ASN A O 1
ATOM 662 N N . SER A 1 87 ? -0.946 14.616 -3.370 1.00 97.62 87 SER A N 1
ATOM 663 C CA . SER A 1 87 ? -0.312 13.356 -3.777 1.00 97.62 87 SER A CA 1
ATOM 664 C C . SER A 1 87 ? -0.885 12.836 -5.096 1.00 97.62 87 SER A C 1
ATOM 666 O O . SER A 1 87 ? -2.077 12.996 -5.392 1.00 97.62 87 SER A O 1
ATOM 668 N N . LYS A 1 88 ? -0.056 12.157 -5.893 1.00 98.19 88 LYS A N 1
ATOM 669 C CA . LYS A 1 88 ? -0.491 11.531 -7.150 1.00 98.19 88 LYS A CA 1
ATOM 670 C C . LYS A 1 88 ? -1.614 10.531 -6.924 1.00 98.19 88 LYS A C 1
ATOM 672 O O . LYS A 1 88 ? -2.519 10.454 -7.754 1.00 98.19 88 LYS A O 1
ATOM 677 N N . ILE A 1 89 ? -1.599 9.813 -5.800 1.00 97.94 89 ILE A N 1
ATOM 678 C CA . ILE A 1 89 ? -2.659 8.874 -5.417 1.00 97.94 89 ILE A CA 1
ATOM 679 C C . ILE A 1 89 ? -4.017 9.578 -5.345 1.00 97.94 89 ILE A C 1
ATOM 681 O O . ILE A 1 89 ? -4.949 9.162 -6.040 1.00 97.94 89 ILE A O 1
ATOM 685 N N . ILE A 1 90 ? -4.114 10.666 -4.573 1.00 98.00 90 ILE A N 1
ATOM 686 C CA . ILE A 1 90 ? -5.364 11.421 -4.417 1.00 98.00 90 ILE A CA 1
ATOM 687 C C . ILE A 1 90 ? -5.753 12.114 -5.726 1.00 98.00 90 ILE A C 1
ATOM 689 O O . ILE A 1 90 ? -6.893 11.989 -6.161 1.00 98.00 90 ILE A O 1
ATOM 693 N N . LYS A 1 91 ? -4.816 12.745 -6.440 1.00 98.12 91 LYS A N 1
ATOM 694 C CA . LYS A 1 91 ? -5.104 13.400 -7.733 1.00 98.12 91 LYS A CA 1
ATOM 695 C C . LYS A 1 91 ? -5.659 12.452 -8.804 1.00 98.12 91 LYS A C 1
ATOM 697 O O . LYS A 1 91 ? -6.339 12.890 -9.729 1.00 98.12 91 LYS A O 1
ATOM 702 N N . THR A 1 92 ? -5.368 11.155 -8.704 1.00 97.88 92 THR A N 1
ATOM 703 C CA . THR A 1 92 ? -5.771 10.147 -9.699 1.00 97.88 92 THR A CA 1
ATOM 704 C C . THR A 1 92 ? -6.847 9.177 -9.206 1.00 97.88 92 THR A C 1
ATOM 706 O O . THR A 1 92 ? -7.209 8.268 -9.949 1.00 97.88 92 THR A O 1
ATOM 709 N N . CYS A 1 93 ? -7.408 9.367 -8.004 1.00 97.12 93 CYS A N 1
ATOM 710 C CA . CYS A 1 93 ? -8.398 8.446 -7.422 1.00 97.12 93 CYS A CA 1
ATOM 711 C C . CYS A 1 93 ? -9.684 8.282 -8.246 1.00 97.12 93 CYS A C 1
ATOM 713 O O . CYS A 1 93 ? -10.235 7.191 -8.287 1.00 97.12 93 CYS A O 1
ATOM 715 N N . LYS A 1 94 ? -10.084 9.302 -9.017 1.00 97.06 94 LYS A N 1
ATOM 716 C CA . LYS A 1 94 ? -11.201 9.204 -9.977 1.00 97.06 94 LYS A CA 1
ATOM 717 C C . LYS A 1 94 ? -10.979 8.173 -11.093 1.00 97.06 94 LYS A C 1
ATOM 719 O O . LYS A 1 94 ? -11.937 7.734 -11.710 1.00 97.06 94 LYS A O 1
ATOM 724 N N . ARG A 1 95 ? -9.720 7.849 -11.407 1.00 96.62 95 ARG A N 1
ATOM 725 C CA . ARG A 1 95 ? -9.330 6.985 -12.539 1.00 96.62 95 ARG A CA 1
ATOM 726 C C . ARG A 1 95 ? -8.796 5.628 -12.100 1.00 96.62 95 ARG A C 1
ATOM 728 O O . ARG A 1 95 ? -8.822 4.680 -12.876 1.00 96.62 95 ARG A O 1
ATOM 735 N N . VAL A 1 96 ? -8.259 5.548 -10.887 1.00 97.75 96 VAL A N 1
ATOM 736 C CA . VAL A 1 96 ? -7.674 4.327 -10.339 1.00 97.75 96 VAL A CA 1
ATOM 737 C C . VAL A 1 96 ? -8.281 4.103 -8.957 1.00 97.75 96 VAL A C 1
ATOM 739 O O . VAL A 1 96 ? -8.018 4.928 -8.073 1.00 97.75 96 VAL A O 1
ATOM 742 N N . PRO A 1 97 ? -9.052 3.016 -8.763 1.00 98.19 97 PRO A N 1
ATOM 743 C CA . PRO A 1 97 ? -9.697 2.717 -7.492 1.00 98.19 97 PRO A CA 1
ATOM 744 C C . PRO A 1 97 ? -8.713 2.773 -6.326 1.00 98.19 97 PRO A C 1
ATOM 746 O O . PRO A 1 97 ? -7.605 2.229 -6.396 1.00 98.19 97 PRO A O 1
ATOM 749 N N . THR A 1 98 ? -9.128 3.438 -5.253 1.00 98.69 98 THR A N 1
ATOM 750 C CA . THR A 1 98 ? -8.298 3.654 -4.071 1.00 98.69 98 THR A CA 1
ATOM 751 C C . THR A 1 98 ? -9.098 3.407 -2.808 1.00 98.69 98 THR A C 1
ATOM 753 O O . THR A 1 98 ? -10.204 3.917 -2.655 1.00 98.69 98 THR A O 1
ATOM 756 N N . ILE A 1 99 ? -8.475 2.679 -1.891 1.00 98.69 99 ILE A N 1
ATOM 757 C CA . ILE A 1 99 ? -8.912 2.458 -0.523 1.00 98.69 99 ILE A CA 1
ATOM 758 C C . ILE A 1 99 ? -7.873 3.099 0.402 1.00 98.69 99 ILE A C 1
ATOM 760 O O . ILE A 1 99 ? -6.689 2.757 0.348 1.00 98.69 99 ILE A O 1
ATOM 764 N N . ILE A 1 100 ? -8.306 4.008 1.271 1.00 98.50 100 ILE A N 1
ATOM 765 C CA . ILE A 1 100 ? -7.493 4.497 2.388 1.00 98.50 100 ILE A CA 1
ATOM 766 C C . ILE A 1 100 ? -7.934 3.757 3.647 1.00 98.50 100 ILE A C 1
ATOM 768 O O . ILE A 1 100 ? -9.109 3.775 4.013 1.00 98.50 100 ILE A O 1
ATOM 772 N N . VAL A 1 101 ? -6.990 3.082 4.299 1.00 98.50 101 VAL A N 1
ATOM 773 C CA . VAL A 1 101 ? -7.246 2.335 5.530 1.00 98.50 101 VAL A CA 1
ATOM 774 C C . VAL A 1 101 ? -6.663 3.101 6.703 1.00 98.50 101 VAL A C 1
ATOM 776 O O . VAL A 1 101 ? -5.458 3.349 6.743 1.00 98.50 101 VAL A O 1
ATOM 779 N N . THR A 1 102 ? -7.512 3.444 7.661 1.00 98.50 102 THR A N 1
ATOM 780 C CA . THR A 1 102 ? -7.143 4.206 8.855 1.00 98.50 102 THR A CA 1
ATOM 781 C C . THR A 1 102 ? -7.421 3.391 10.112 1.00 98.50 102 THR A C 1
ATOM 783 O O . THR A 1 102 ? -7.955 2.281 10.048 1.00 98.50 102 THR A O 1
ATOM 786 N N . SER A 1 103 ? -7.039 3.917 11.267 1.00 98.19 103 SER A N 1
ATOM 787 C CA . SER A 1 103 ? -7.438 3.384 12.568 1.00 98.19 103 SER A CA 1
ATOM 788 C C . SER A 1 103 ? -8.433 4.331 13.240 1.00 98.19 103 SER A C 1
ATOM 790 O O . SER A 1 103 ? -8.781 5.378 12.691 1.00 98.19 103 SER A O 1
ATOM 792 N N . GLU A 1 104 ? -8.935 3.936 14.404 1.00 98.19 104 GLU A N 1
ATOM 793 C CA . GLU A 1 104 ? -9.940 4.670 15.178 1.00 98.19 104 GLU A CA 1
ATOM 794 C C . GLU A 1 104 ? -9.424 6.024 15.692 1.00 98.19 104 GLU A C 1
ATOM 796 O O . GLU A 1 104 ? -10.228 6.902 15.978 1.00 98.19 104 GLU A O 1
ATOM 801 N N . ILE A 1 105 ? -8.102 6.241 15.731 1.00 98.12 105 ILE A N 1
ATOM 802 C CA . ILE A 1 105 ? -7.504 7.540 16.098 1.00 98.12 105 ILE A CA 1
ATOM 803 C C . ILE A 1 105 ? -7.588 8.606 14.994 1.00 98.12 105 ILE A C 1
ATOM 805 O O . ILE A 1 105 ? -7.098 9.720 15.184 1.00 98.12 105 ILE A O 1
ATOM 809 N N . ILE A 1 106 ? -8.149 8.292 13.822 1.00 98.44 106 ILE A N 1
ATOM 810 C CA . ILE A 1 106 ? -8.374 9.298 12.781 1.00 98.44 106 ILE A CA 1
ATOM 811 C C . ILE A 1 106 ? -9.196 10.472 13.335 1.00 98.44 106 ILE A C 1
ATOM 813 O O . ILE A 1 106 ? -10.246 10.296 13.949 1.00 98.44 106 ILE A O 1
ATOM 817 N N . SER A 1 107 ? -8.741 11.700 13.079 1.00 98.31 107 SER A N 1
ATOM 818 C CA . SER A 1 107 ? -9.482 12.891 13.488 1.00 98.31 107 SER A CA 1
ATOM 819 C C . SER A 1 107 ? -10.736 13.090 12.628 1.00 98.31 107 SER A C 1
ATOM 821 O O . SER A 1 107 ? -10.740 12.821 11.423 1.00 98.31 107 SER A O 1
ATOM 823 N N . LYS A 1 108 ? -11.803 13.639 13.223 1.00 97.88 108 LYS A N 1
ATOM 824 C CA . LYS A 1 108 ? -13.055 13.957 12.511 1.00 97.88 108 LYS A CA 1
ATOM 825 C C . LYS A 1 108 ? -12.827 14.830 11.259 1.00 97.88 108 LYS A C 1
ATOM 827 O O . LYS A 1 108 ? -13.391 14.503 10.214 1.00 97.88 108 LYS A O 1
ATOM 832 N N . PRO A 1 109 ? -11.961 15.869 11.285 1.00 98.31 109 PRO A N 1
ATOM 833 C CA . PRO A 1 109 ? -11.626 16.635 10.082 1.00 98.31 109 PRO A CA 1
ATOM 834 C C . PRO A 1 109 ? -10.986 15.792 8.971 1.00 98.31 109 PRO A C 1
ATOM 836 O O . PRO A 1 109 ? -11.352 15.941 7.805 1.00 98.31 109 PRO A O 1
ATOM 839 N N . ASN A 1 110 ? -10.065 14.883 9.313 1.00 98.31 110 ASN A N 1
ATOM 840 C CA . ASN A 1 110 ? -9.424 14.010 8.331 1.00 98.31 110 ASN A CA 1
ATOM 841 C C . ASN A 1 110 ? -10.411 13.013 7.729 1.00 98.31 110 ASN A C 1
ATOM 843 O O . ASN A 1 110 ? -10.428 12.848 6.511 1.00 98.31 110 ASN A O 1
ATOM 847 N N . LEU A 1 111 ? -11.259 12.396 8.555 1.00 98.12 111 LEU A N 1
ATOM 848 C CA . LEU A 1 111 ? -12.282 11.467 8.081 1.00 98.12 111 LEU A CA 1
ATOM 849 C C . LEU A 1 111 ? -13.253 12.158 7.116 1.00 98.12 111 LEU A C 1
ATOM 851 O O . LEU A 1 111 ? -13.425 11.694 5.990 1.00 98.12 111 LEU A O 1
ATOM 855 N N . ASN A 1 112 ? -13.795 13.314 7.510 1.00 98.00 112 ASN A N 1
ATOM 856 C CA . ASN A 1 112 ? -14.705 14.102 6.675 1.00 98.00 112 ASN A CA 1
ATOM 857 C C . ASN A 1 112 ? -14.050 14.513 5.351 1.00 98.00 112 ASN A C 1
ATOM 859 O O . ASN A 1 112 ? -14.688 14.495 4.301 1.00 98.00 112 ASN A O 1
ATOM 863 N N . ARG A 1 113 ? -12.766 14.892 5.382 1.00 97.81 113 ARG A N 1
ATOM 864 C CA . ARG A 1 113 ? -12.008 15.225 4.171 1.00 97.81 113 ARG A CA 1
ATOM 865 C C . ARG A 1 113 ? -11.883 14.023 3.239 1.00 97.81 113 ARG A C 1
ATOM 867 O O . ARG A 1 113 ? -12.094 14.183 2.042 1.00 97.81 113 ARG A O 1
ATOM 874 N N . LEU A 1 114 ? -11.539 12.847 3.765 1.00 98.12 114 LEU A N 1
ATOM 875 C CA . LEU A 1 114 ? -11.391 11.634 2.959 1.00 98.12 114 LEU A CA 1
ATOM 876 C C . LEU A 1 114 ? -12.730 11.167 2.375 1.00 98.12 114 LEU A C 1
ATOM 878 O O . LEU A 1 114 ? -12.773 10.806 1.207 1.00 98.12 114 LEU A O 1
ATOM 882 N N . GLN A 1 115 ? -13.822 11.250 3.137 1.00 96.75 115 GLN A N 1
ATOM 883 C CA . GLN A 1 115 ? -15.167 10.876 2.676 1.00 96.75 115 GLN A CA 1
ATOM 884 C C . GLN A 1 115 ? -15.706 11.766 1.544 1.00 96.75 115 GLN A C 1
ATOM 886 O O . GLN A 1 115 ? -16.578 11.339 0.795 1.00 96.75 115 GLN A O 1
ATOM 891 N N . LYS A 1 116 ? -15.188 12.991 1.389 1.00 97.19 116 LYS A N 1
ATOM 892 C CA . LYS A 1 116 ? -15.524 13.884 0.263 1.00 97.19 116 LYS A CA 1
ATOM 893 C C . LYS A 1 116 ? -14.796 13.527 -1.037 1.00 97.19 116 LYS A C 1
ATOM 895 O O . LYS A 1 116 ? -15.092 14.102 -2.083 1.00 97.19 116 LYS A O 1
ATOM 900 N N . LEU A 1 117 ? -13.806 12.641 -0.980 1.00 97.50 117 LEU A N 1
ATOM 901 C CA . LEU A 1 117 ? -13.056 12.190 -2.147 1.00 97.50 117 LEU A CA 1
ATOM 902 C C . LEU A 1 117 ? -13.701 10.914 -2.713 1.00 97.50 117 LEU A C 1
ATOM 904 O O . LEU A 1 117 ? -14.288 10.144 -1.958 1.00 97.50 117 LEU A O 1
ATOM 908 N N . PRO A 1 118 ? -13.570 10.641 -4.024 1.00 97.38 118 PRO A N 1
ATOM 909 C CA . PRO A 1 118 ? -14.068 9.410 -4.636 1.00 97.38 118 PRO A CA 1
ATOM 910 C C . PRO A 1 118 ? -13.117 8.242 -4.326 1.00 97.38 118 PRO A C 1
ATOM 912 O O . PRO A 1 118 ? -12.411 7.734 -5.198 1.00 97.38 118 PRO A O 1
ATOM 915 N N . ILE A 1 119 ? -13.049 7.880 -3.048 1.00 97.75 119 ILE A N 1
ATOM 916 C CA . ILE A 1 119 ? -12.237 6.802 -2.482 1.00 97.75 119 ILE A CA 1
ATOM 917 C C . ILE A 1 119 ? -13.065 6.016 -1.471 1.00 97.75 119 ILE A C 1
ATOM 919 O O . ILE A 1 119 ? -13.945 6.563 -0.810 1.00 97.75 119 ILE A O 1
ATOM 923 N N . ASP A 1 120 ? -12.710 4.753 -1.284 1.00 98.00 120 ASP A N 1
ATOM 924 C CA . ASP A 1 120 ? -13.194 3.971 -0.152 1.00 98.00 120 ASP A CA 1
ATOM 925 C C . ASP A 1 120 ? -12.361 4.319 1.090 1.00 98.00 120 ASP A C 1
ATOM 927 O O . ASP A 1 120 ? -11.127 4.361 1.036 1.00 98.00 120 ASP A O 1
ATOM 931 N N . VAL A 1 121 ? -13.020 4.509 2.233 1.00 98.25 121 VAL A N 1
ATOM 932 C CA . VAL A 1 121 ? -12.352 4.671 3.532 1.00 98.25 121 VAL A CA 1
ATOM 933 C C . VAL A 1 121 ? -12.722 3.498 4.429 1.00 98.25 121 VAL A C 1
ATOM 935 O O . VAL A 1 121 ? -13.900 3.230 4.656 1.00 98.25 121 VAL A O 1
ATOM 938 N N . ILE A 1 122 ? -11.717 2.792 4.949 1.00 98.31 122 ILE A N 1
ATOM 939 C CA . ILE A 1 122 ? -11.902 1.681 5.890 1.00 98.31 122 ILE A CA 1
ATOM 940 C C . ILE A 1 122 ? -11.247 2.053 7.216 1.00 98.31 122 ILE A C 1
ATOM 942 O O . ILE A 1 122 ? -10.028 2.165 7.293 1.00 98.31 122 ILE A O 1
ATOM 946 N N . VAL A 1 123 ? -12.044 2.172 8.276 1.00 97.94 123 VAL A N 1
ATOM 947 C CA . VAL A 1 123 ? -11.532 2.326 9.644 1.00 97.94 123 VAL A CA 1
ATOM 948 C C 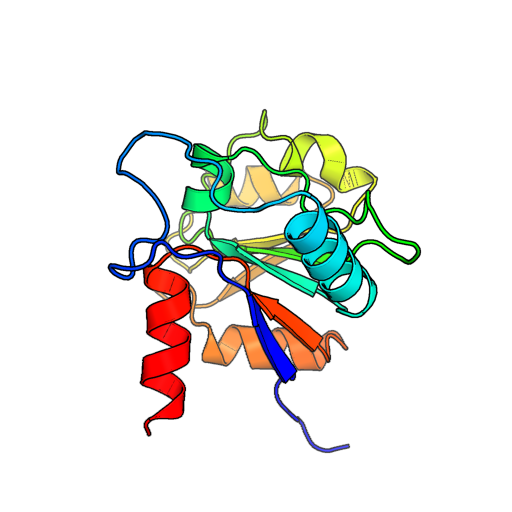. VAL A 1 123 ? -11.363 0.939 10.261 1.00 97.94 123 VAL A C 1
ATOM 950 O O . VAL A 1 123 ? -12.323 0.176 10.378 1.00 97.94 123 VAL A O 1
ATOM 953 N N . CYS A 1 124 ? -10.134 0.564 10.612 1.00 94.88 124 CYS A N 1
ATOM 954 C CA . CYS A 1 124 ? -9.831 -0.782 11.081 1.00 94.88 124 CYS A CA 1
ATOM 955 C C . CYS A 1 124 ? -8.633 -0.821 12.035 1.00 94.88 124 CYS A C 1
ATOM 957 O O . CYS A 1 124 ? -7.487 -0.864 11.598 1.00 94.88 124 CYS A O 1
ATOM 959 N N . GLY A 1 125 ? -8.903 -0.951 13.335 1.00 95.50 125 GLY A N 1
ATOM 960 C CA . GLY A 1 125 ? -7.891 -1.053 14.392 1.00 95.50 125 GLY A CA 1
ATOM 961 C C . GLY A 1 125 ? -7.909 0.172 15.301 1.00 95.50 125 GLY A C 1
ATOM 962 O O . GLY A 1 125 ? -8.417 1.211 14.901 1.00 95.50 125 GLY A O 1
ATOM 963 N N . LYS A 1 126 ? -7.367 0.042 16.518 1.00 95.44 126 LYS A N 1
ATOM 964 C CA . LYS A 1 126 ? -7.449 1.086 17.552 1.00 95.44 126 LYS A CA 1
ATOM 965 C C . LYS A 1 126 ? -6.484 2.238 17.268 1.00 95.44 126 LYS A C 1
ATOM 967 O O . LYS A 1 126 ? -6.868 3.263 16.726 1.00 95.44 126 LYS A O 1
ATOM 972 N N . THR A 1 127 ? -5.202 2.036 17.564 1.00 95.06 127 THR A N 1
ATOM 973 C CA . THR A 1 127 ? -4.136 3.032 17.356 1.00 95.06 127 THR A CA 1
ATOM 974 C C . THR A 1 127 ? -3.493 2.905 15.979 1.00 95.06 127 THR A C 1
ATOM 976 O O . THR A 1 127 ? -3.219 3.892 15.305 1.00 95.06 127 THR A O 1
ATOM 979 N N . GLN A 1 128 ? -3.324 1.677 15.505 1.00 94.12 128 GLN A N 1
ATOM 980 C CA . GLN A 1 128 ? -2.761 1.363 14.198 1.00 94.12 128 GLN A CA 1
ATOM 981 C C . GLN A 1 128 ? -3.701 0.473 13.397 1.00 94.12 128 GLN A C 1
ATOM 983 O O . GLN A 1 128 ? -4.570 -0.198 13.965 1.00 94.12 128 GLN A O 1
ATOM 988 N N . VAL A 1 129 ? -3.507 0.448 12.078 1.00 94.94 129 VAL A N 1
ATOM 989 C CA . VAL A 1 129 ? -4.298 -0.422 11.210 1.00 94.94 129 VAL A CA 1
ATOM 990 C C . VAL A 1 129 ? -4.109 -1.885 11.618 1.00 94.94 129 VAL A C 1
ATOM 992 O O . VAL A 1 129 ? -2.999 -2.415 11.607 1.00 94.94 129 VAL A O 1
ATOM 995 N N . ASN A 1 130 ? -5.207 -2.570 11.935 1.00 94.25 130 ASN A N 1
ATOM 996 C CA . ASN A 1 130 ? -5.187 -4.005 12.191 1.00 94.25 130 ASN A CA 1
ATOM 997 C C . ASN A 1 130 ? -5.205 -4.768 10.862 1.00 94.25 130 ASN A C 1
ATOM 999 O O . ASN A 1 130 ? -6.263 -4.997 10.275 1.00 94.25 130 ASN A O 1
ATOM 1003 N N . ILE A 1 131 ? -4.029 -5.202 10.408 1.00 91.69 131 ILE A N 1
ATOM 1004 C CA . ILE A 1 131 ? -3.871 -5.915 9.134 1.00 91.69 131 ILE A CA 1
ATOM 1005 C C . ILE A 1 131 ? -4.651 -7.234 9.102 1.00 91.69 131 ILE A C 1
ATOM 1007 O O . ILE A 1 131 ? -5.228 -7.575 8.077 1.00 91.69 131 ILE A O 1
ATOM 1011 N N . THR A 1 132 ? -4.727 -7.980 10.211 1.00 90.88 132 THR A N 1
ATOM 1012 C CA . THR A 1 132 ? -5.455 -9.266 10.219 1.00 90.88 132 THR A CA 1
ATOM 1013 C C . THR A 1 132 ? -6.946 -9.051 9.955 1.00 90.88 132 THR A C 1
ATOM 1015 O O . THR A 1 132 ? -7.541 -9.766 9.147 1.00 90.88 132 THR A O 1
ATOM 1018 N N . LYS A 1 133 ? -7.540 -8.034 10.591 1.00 94.00 133 LYS A N 1
ATOM 1019 C CA . LYS A 1 133 ? -8.933 -7.638 10.358 1.00 94.00 133 LYS A CA 1
ATOM 1020 C C . LYS A 1 133 ? -9.111 -7.046 8.957 1.00 94.00 133 LYS A C 1
ATOM 1022 O O . LYS A 1 133 ? -10.063 -7.417 8.275 1.00 94.00 133 LYS A O 1
ATOM 1027 N N . LEU A 1 134 ? -8.166 -6.224 8.491 1.00 95.56 134 LEU A N 1
ATOM 1028 C CA . LEU A 1 134 ? -8.164 -5.687 7.129 1.00 95.56 134 LEU A CA 1
ATOM 1029 C C . LEU A 1 134 ? -8.224 -6.809 6.087 1.00 95.56 134 LEU A C 1
ATOM 1031 O O . LEU A 1 134 ? -9.087 -6.775 5.223 1.00 95.56 134 LEU A O 1
ATOM 1035 N N . LEU A 1 135 ? -7.378 -7.836 6.188 1.00 94.00 135 LEU A N 1
ATOM 1036 C CA . LEU A 1 135 ? -7.375 -8.960 5.244 1.00 94.00 135 LEU A CA 1
ATOM 1037 C C . LEU A 1 135 ? -8.726 -9.691 5.185 1.00 94.00 135 LEU A C 1
ATOM 1039 O O . LEU A 1 135 ? -9.154 -10.092 4.106 1.00 94.00 135 LEU A O 1
ATOM 1043 N N . SER A 1 136 ? -9.420 -9.826 6.320 1.00 94.06 136 SER A N 1
ATOM 1044 C CA . SER A 1 136 ? -10.782 -10.381 6.357 1.00 94.06 136 SER A CA 1
ATOM 1045 C C . SER A 1 136 ? -11.783 -9.480 5.623 1.00 94.06 136 SER A C 1
ATOM 1047 O O . SER A 1 136 ? -12.572 -9.963 4.812 1.00 94.06 136 SER A O 1
ATOM 1049 N N . ILE A 1 137 ? -11.709 -8.162 5.835 1.00 95.81 137 ILE A N 1
ATOM 1050 C CA . ILE A 1 137 ? -12.551 -7.179 5.133 1.00 95.81 137 ILE A CA 1
ATOM 1051 C C . ILE A 1 137 ? -12.288 -7.209 3.620 1.00 95.81 137 ILE A C 1
ATOM 1053 O O . ILE A 1 137 ? -13.234 -7.216 2.835 1.00 95.81 137 ILE A O 1
ATOM 1057 N N . LEU A 1 138 ? -11.020 -7.263 3.203 1.00 96.31 138 LEU A N 1
ATOM 1058 C CA . LEU A 1 138 ? -10.638 -7.318 1.789 1.00 96.31 138 LEU A CA 1
ATOM 1059 C C . LEU A 1 138 ? -11.152 -8.599 1.115 1.00 96.31 138 LEU A C 1
ATOM 1061 O O . LEU A 1 138 ? -11.714 -8.519 0.026 1.00 96.31 138 LEU A O 1
ATOM 1065 N N . SER A 1 139 ? -11.045 -9.750 1.788 1.00 95.25 139 SER A N 1
ATOM 1066 C CA . SER A 1 139 ? -11.598 -11.019 1.292 1.00 95.25 139 SER A CA 1
ATOM 1067 C C . SER A 1 139 ? -13.114 -10.928 1.070 1.00 95.25 139 SER A C 1
ATOM 1069 O O . SER A 1 139 ? -13.605 -11.275 -0.003 1.00 95.25 139 SER A O 1
ATOM 1071 N N . LYS A 1 140 ? -13.854 -10.337 2.022 1.00 95.12 140 LYS A N 1
ATOM 1072 C CA . LYS A 1 140 ? -15.303 -10.088 1.885 1.00 95.12 140 LYS A CA 1
ATOM 1073 C C . LYS A 1 140 ? -15.653 -9.120 0.749 1.00 95.12 140 LYS A C 1
ATOM 1075 O O . LYS A 1 140 ? -16.717 -9.247 0.158 1.00 95.12 140 LYS A O 1
ATOM 1080 N N . LYS A 1 141 ? -14.758 -8.182 0.416 1.00 95.00 141 LYS A N 1
ATOM 1081 C CA . LYS A 1 141 ? -14.865 -7.299 -0.761 1.00 95.00 141 LYS A CA 1
ATOM 1082 C C . LYS A 1 141 ? -14.469 -7.987 -2.081 1.00 95.00 141 LYS A C 1
ATOM 1084 O O . LYS A 1 141 ? -14.431 -7.330 -3.114 1.00 95.00 141 LYS A O 1
ATOM 1089 N N . GLY A 1 142 ? -14.158 -9.286 -2.066 1.00 95.62 142 GLY A N 1
ATOM 1090 C CA . GLY A 1 142 ? -13.783 -10.052 -3.256 1.00 95.62 142 GLY A CA 1
ATOM 1091 C C . GLY A 1 142 ? -12.325 -9.880 -3.693 1.00 95.62 142 GLY A C 1
ATOM 1092 O O . GLY A 1 142 ? -11.956 -10.373 -4.756 1.00 95.62 142 GLY A O 1
ATOM 1093 N N . ILE A 1 143 ? -11.485 -9.220 -2.888 1.00 97.19 143 ILE A N 1
ATOM 1094 C CA . ILE A 1 143 ? -10.051 -9.056 -3.163 1.00 97.19 143 ILE A CA 1
ATOM 1095 C C . ILE A 1 143 ? -9.340 -10.341 -2.733 1.00 97.19 143 ILE A C 1
ATOM 1097 O O . ILE A 1 143 ? -9.246 -10.637 -1.541 1.00 97.19 143 ILE A O 1
ATOM 1101 N N . LYS A 1 144 ? -8.837 -11.112 -3.701 1.00 96.00 144 LYS A N 1
ATOM 1102 C CA . LYS A 1 144 ? -8.246 -12.441 -3.474 1.00 96.00 144 LYS A CA 1
ATOM 1103 C C . LYS A 1 144 ? -6.724 -12.416 -3.479 1.00 96.00 144 LYS A C 1
ATOM 1105 O O . LYS A 1 144 ? -6.105 -13.273 -2.855 1.00 96.00 144 LYS A O 1
ATOM 1110 N N . THR A 1 145 ? -6.114 -11.453 -4.161 1.00 97.19 145 THR A N 1
ATOM 1111 C CA . THR A 1 145 ? -4.662 -11.327 -4.309 1.00 97.19 145 THR A CA 1
ATOM 1112 C C . THR A 1 145 ? -4.197 -9.909 -3.995 1.00 97.19 145 THR A C 1
ATOM 1114 O O . THR A 1 145 ? -4.736 -8.929 -4.508 1.00 97.19 145 THR A O 1
ATOM 1117 N N . VAL A 1 146 ? -3.185 -9.789 -3.135 1.00 97.19 146 VAL A N 1
ATOM 1118 C CA . VAL A 1 146 ? -2.610 -8.498 -2.743 1.00 97.19 146 VAL A CA 1
ATOM 1119 C C . VAL A 1 146 ? -1.106 -8.520 -2.969 1.00 97.19 146 VAL A C 1
ATOM 1121 O O . VAL A 1 146 ? -0.397 -9.377 -2.437 1.00 97.19 146 VAL A O 1
ATOM 1124 N N . LEU A 1 147 ? -0.620 -7.551 -3.736 1.00 97.19 147 LEU A N 1
ATOM 1125 C CA . LEU A 1 147 ? 0.797 -7.258 -3.869 1.00 97.19 147 LEU A CA 1
ATOM 1126 C C . LEU A 1 147 ? 1.216 -6.251 -2.798 1.00 97.19 147 LEU A C 1
ATOM 1128 O O . LEU A 1 147 ? 0.690 -5.143 -2.732 1.00 97.19 147 LEU A O 1
ATOM 1132 N N . LEU A 1 148 ? 2.180 -6.631 -1.974 1.00 95.31 148 LEU A N 1
ATOM 1133 C CA . LEU A 1 148 ? 2.806 -5.781 -0.979 1.00 95.31 148 LEU A CA 1
ATOM 1134 C C . LEU A 1 148 ? 4.099 -5.201 -1.559 1.00 95.31 148 LEU A C 1
ATOM 1136 O O . LEU A 1 148 ? 5.037 -5.948 -1.831 1.00 95.31 148 LEU A O 1
ATOM 1140 N N . GLU A 1 149 ? 4.151 -3.881 -1.726 1.00 89.19 149 GLU A N 1
ATOM 1141 C CA . GLU A 1 149 ? 5.362 -3.146 -2.151 1.00 89.19 149 GLU A CA 1
ATOM 1142 C C . GLU A 1 149 ? 5.864 -2.191 -1.047 1.00 89.19 149 GLU A C 1
ATOM 1144 O O . GLU A 1 149 ? 6.604 -1.247 -1.307 1.00 89.19 149 GLU A O 1
ATOM 1149 N N . GLY A 1 15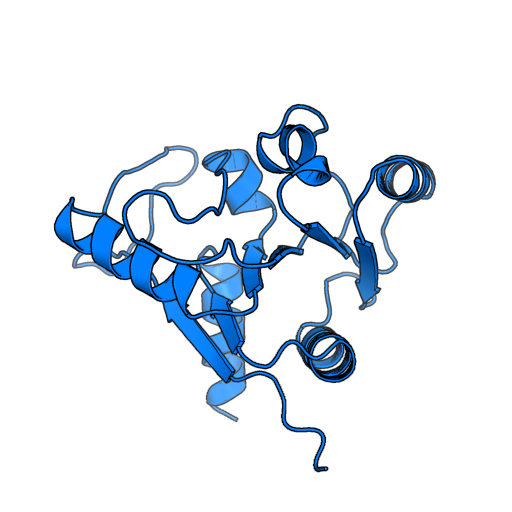0 ? 5.399 -2.380 0.192 1.00 72.12 150 GLY A N 1
ATOM 1150 C CA . GLY A 1 150 ? 5.587 -1.431 1.289 1.00 72.12 150 GLY A CA 1
ATOM 1151 C C . GLY A 1 150 ? 6.985 -1.412 1.916 1.00 72.12 150 GLY A C 1
ATOM 1152 O O . GLY A 1 150 ? 7.795 -2.320 1.748 1.00 72.12 150 GLY A O 1
ATOM 1153 N N . GLY A 1 151 ? 7.246 -0.350 2.686 1.00 72.75 151 GLY A N 1
ATOM 1154 C CA . GLY A 1 151 ? 8.497 -0.146 3.423 1.00 72.75 151 GLY A CA 1
ATOM 1155 C C . GLY A 1 151 ? 8.729 -1.127 4.582 1.00 72.75 151 GLY A C 1
ATOM 1156 O O . GLY A 1 151 ? 7.869 -1.934 4.937 1.00 72.75 151 GLY A O 1
ATOM 1157 N N . GLY A 1 152 ? 9.905 -1.025 5.207 1.00 77.81 152 GLY A N 1
ATOM 1158 C CA . GLY A 1 152 ? 10.450 -2.032 6.131 1.00 77.81 152 GLY A CA 1
ATOM 1159 C C . GLY A 1 152 ? 9.514 -2.458 7.262 1.00 77.81 152 GLY A C 1
ATOM 1160 O O . GLY A 1 152 ? 9.405 -3.648 7.536 1.00 77.81 152 GLY A O 1
ATOM 1161 N N . THR A 1 153 ? 8.768 -1.525 7.861 1.00 83.06 153 THR A N 1
ATOM 1162 C CA . THR A 1 153 ? 7.791 -1.823 8.925 1.00 83.06 153 THR A CA 1
ATOM 1163 C C . THR A 1 153 ? 6.689 -2.773 8.460 1.00 83.06 153 THR A C 1
ATOM 1165 O O . THR A 1 153 ? 6.312 -3.698 9.175 1.00 83.06 153 THR A O 1
ATOM 1168 N N . LEU A 1 154 ? 6.174 -2.556 7.251 1.00 83.81 154 LEU A N 1
ATOM 1169 C CA . LEU A 1 154 ? 5.078 -3.345 6.708 1.00 83.81 154 LEU A CA 1
ATOM 1170 C C . LEU A 1 154 ? 5.559 -4.729 6.272 1.00 83.81 154 LEU A C 1
ATOM 1172 O O . LEU A 1 154 ? 4.896 -5.723 6.554 1.00 83.81 154 LEU A O 1
ATOM 1176 N N . ASN A 1 155 ? 6.742 -4.800 5.659 1.00 84.12 155 ASN A N 1
ATOM 1177 C CA . ASN A 1 155 ? 7.373 -6.076 5.323 1.00 84.12 155 ASN A CA 1
ATOM 1178 C C . ASN A 1 155 ? 7.638 -6.901 6.587 1.00 84.12 155 ASN A C 1
ATOM 1180 O O . ASN A 1 155 ? 7.254 -8.067 6.643 1.00 84.12 155 ASN A O 1
ATOM 1184 N N . ARG A 1 156 ? 8.204 -6.276 7.629 1.00 82.25 156 ARG A N 1
ATOM 1185 C CA . ARG A 1 156 ? 8.460 -6.913 8.927 1.00 82.25 156 ARG A CA 1
ATOM 1186 C C . 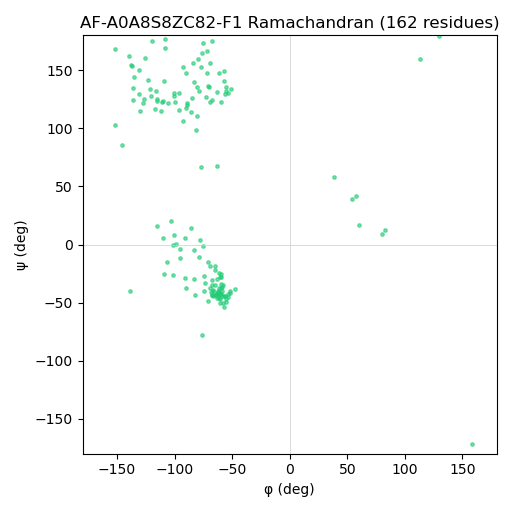ARG A 1 156 ? 7.193 -7.514 9.531 1.00 82.25 156 ARG A C 1
ATOM 1188 O O . ARG A 1 156 ? 7.213 -8.681 9.907 1.00 82.25 156 ARG A O 1
ATOM 1195 N N . PHE A 1 157 ? 6.087 -6.763 9.541 1.00 84.06 157 PHE A N 1
ATOM 1196 C CA . PHE A 1 157 ? 4.806 -7.258 10.052 1.00 84.06 157 PHE A CA 1
ATOM 1197 C C . PHE A 1 157 ? 4.393 -8.582 9.390 1.00 84.06 157 PHE A C 1
ATOM 1199 O O . PHE A 1 157 ? 3.974 -9.509 10.077 1.00 84.06 157 PHE A O 1
ATOM 1206 N N . PHE A 1 158 ? 4.510 -8.685 8.062 1.00 83.31 158 PHE A N 1
ATOM 1207 C CA . PHE A 1 158 ? 4.116 -9.892 7.331 1.00 83.31 158 PHE A CA 1
ATOM 1208 C C . PHE A 1 158 ? 5.096 -11.060 7.490 1.00 83.31 158 PHE A C 1
ATOM 1210 O O . PHE A 1 158 ? 4.656 -12.205 7.394 1.00 83.31 158 PHE A O 1
ATOM 1217 N N . PHE A 1 159 ? 6.380 -10.800 7.751 1.00 81.50 159 PHE A N 1
ATOM 1218 C CA . PHE A 1 159 ? 7.341 -11.855 8.078 1.00 81.50 159 PHE A CA 1
ATOM 1219 C C . PHE A 1 159 ? 7.089 -12.437 9.473 1.00 81.50 159 PHE A C 1
ATOM 1221 O O . PHE A 1 159 ? 6.946 -13.648 9.600 1.00 81.50 159 PHE A O 1
ATOM 1228 N N . GLU A 1 160 ? 6.929 -11.598 10.499 1.00 81.94 160 GLU A N 1
ATOM 1229 C CA . GLU A 1 160 ? 6.713 -12.057 11.883 1.00 81.94 160 GLU A CA 1
ATOM 1230 C C . GLU A 1 160 ? 5.388 -12.815 12.050 1.00 81.94 160 GLU A C 1
ATOM 1232 O O . GLU A 1 160 ? 5.309 -13.796 12.781 1.00 81.94 160 GLU A O 1
ATOM 1237 N N . LYS A 1 161 ? 4.341 -12.413 11.317 1.00 68.06 161 LYS A N 1
ATOM 1238 C CA . LYS A 1 161 ? 3.027 -13.078 11.340 1.00 68.06 161 LYS A CA 1
ATOM 1239 C C . LYS A 1 161 ? 3.002 -14.469 10.714 1.00 68.06 161 LYS A C 1
ATOM 1241 O O . LYS A 1 161 ? 2.008 -15.162 10.908 1.00 68.06 161 LYS A O 1
ATOM 1246 N N . LYS A 1 162 ? 3.997 -14.818 9.894 1.00 55.84 162 LYS A N 1
ATOM 1247 C CA . LYS A 1 162 ? 4.072 -16.115 9.209 1.00 55.84 162 LYS A CA 1
ATOM 1248 C C . LYS A 1 162 ? 4.925 -17.131 9.979 1.00 55.84 162 LYS A C 1
ATOM 1250 O O . LYS A 1 162 ? 4.898 -18.303 9.628 1.00 55.84 162 LYS A O 1
ATOM 1255 N N . SER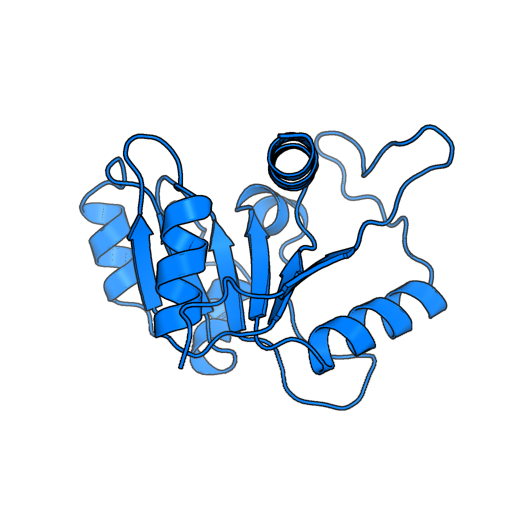 A 1 163 ? 5.662 -16.671 10.991 1.00 41.72 163 SER A N 1
ATOM 1256 C CA . SER A 1 163 ? 6.521 -17.491 11.854 1.00 41.72 163 SER A CA 1
ATOM 1257 C C . SER A 1 163 ? 5.814 -18.024 13.110 1.00 41.72 163 SER A C 1
ATOM 1259 O O . SER A 1 163 ? 6.469 -18.649 13.935 1.00 41.72 163 SER A O 1
ATOM 1261 N N . ASN A 1 164 ? 4.502 -17.797 13.233 1.00 33.75 164 ASN A N 1
ATOM 1262 C CA . ASN A 1 164 ? 3.605 -18.354 14.253 1.00 33.75 164 ASN A CA 1
ATOM 1263 C C . ASN A 1 164 ? 2.416 -19.029 13.563 1.00 33.75 164 ASN A C 1
ATOM 1265 O O . ASN A 1 164 ? 1.810 -19.920 14.188 1.00 33.75 164 ASN A O 1
#

Nearest PDB structures (foldseek):
  6p8c-assembly1_B  TM=9.392E-01  e=7.777E-15  Methanothermobacter thermautotrophicus str. Delta H
  7lrh-assembly2_C  TM=9.280E-01  e=1.072E-13  Brucella abortus
  7lrh-assembly2_D  TM=9.384E-01  e=5.661E-13  Brucella abortus
  7lrh-assembly1_A  TM=9.242E-01  e=2.170E-12  Brucella abortus
  2b3z-assembly1_D  TM=9.098E-01  e=1.008E-11  Bacillus subtilis

Solvent-accessible surface area (backbone atoms only — not comparable to full-atom values): 9176 Å² total; per-residue (Å²): 132,82,92,60,65,40,48,76,45,81,54,83,60,62,49,95,90,69,42,75,65,50,91,99,44,90,65,86,78,68,50,74,70,49,49,32,52,51,17,44,50,40,31,75,21,53,24,36,38,36,40,43,66,52,46,74,70,64,51,48,74,76,62,44,77,65,42,78,65,55,63,22,35,34,35,37,44,30,30,52,47,73,79,56,73,86,35,49,51,58,71,38,20,89,81,42,56,34,35,44,34,17,9,66,64,36,44,70,72,33,52,56,55,50,68,74,41,76,47,48,78,44,76,34,39,60,77,47,59,36,59,75,62,45,37,51,53,38,29,75,72,68,37,53,31,34,35,35,66,37,52,71,70,59,50,48,54,59,54,60,64,70,77,111

Sequence (164 aa):
MANSKPKITLSAAITLDGKIGQKNKHIVLSSKADKIRVHKLRSKSDAILVGKNTVEQDDPLLTVRYAKGKNPIRIILDSHGTIKNNSKIIKTCKRVPTIIVTSEIISKPNLNRLQKLPIDVIVCGKTQVNITKLLSILSKKGIKTVLLEGGGTLNRFFFEKKSN

pLDDT: mean 91.48, std 11.05, range [33.75, 98.69]

Foldseek 3Di:
DDLDFAAEDEDAQADPVGDRDDPLDDDDRDDPVRLLVVLVVQQVFQEEEEELVCCVRVLDLQARDNYDHGGHAYEYWDQQLPRDCPRNNNVCCVPHAYEYEYEPNHDPVSVVVVVPGNYHYHHDYHRGHDVVVVSSVCSVVVRRHYYYHYDDVVVVVVVVVVVD

Radius of gyration: 15.51 Å; Cα contacts (8 Å, |Δi|>4): 290; chains: 1; bounding box: 41×38×38 Å